Protein AF-A0A7I7L956-F1 (afdb_monomer_lite)

Sequence (50 aa):
MTTVYEDVSEEKKTALGTGFFLTWVTTYVDQHGEVLGRQRFRVLRFRPQR

Foldseek 3Di:
DDKDWDDKDDWDQDPQAIWIKTKMKDFDADPVRHTPDIDIDIDTDHDGDD

pLDDT: mean 96.36, std 4.41, range [72.31, 98.31]

Radius of gyration: 14.88 Å; chains: 1; bounding box: 26×16×43 Å

Organism: NCBI:txid133549

Structure (mmCIF, N/CA/C/O backbone):
data_AF-A0A7I7L956-F1
#
_entry.id   AF-A0A7I7L956-F1
#
loop_
_atom_site.group_PDB
_atom_site.id
_atom_site.type_symbol
_atom_site.label_atom_id
_atom_site.label_alt_id
_atom_site.label_comp_id
_atom_site.label_asym_id
_atom_site.label_entity_id
_atom_site.label_seq_id
_atom_site.pdbx_PDB_ins_code
_atom_site.Cartn_x
_atom_site.Cartn_y
_atom_site.Cartn_z
_atom_site.occupancy
_atom_site.B_iso_or_equiv
_atom_site.auth_seq_id
_atom_site.auth_comp_id
_atom_site.auth_asym_id
_atom_site.auth_atom_id
_atom_site.pdbx_PDB_model_num
ATOM 1 N N . MET A 1 1 ? 4.011 4.181 -16.201 1.00 91.00 1 MET A N 1
ATOM 2 C CA . MET A 1 1 ? 3.723 3.740 -14.815 1.00 91.00 1 MET A CA 1
ATOM 3 C C . MET A 1 1 ? 2.286 3.258 -14.743 1.00 91.00 1 MET A C 1
ATOM 5 O O . MET A 1 1 ? 1.425 3.916 -15.315 1.00 91.00 1 MET A O 1
ATOM 9 N N . THR A 1 2 ? 2.022 2.151 -14.053 1.00 96.06 2 THR A N 1
ATOM 10 C CA . THR A 1 2 ? 0.662 1.623 -13.840 1.00 96.06 2 THR A CA 1
ATOM 11 C C . THR A 1 2 ? 0.443 1.298 -12.370 1.00 96.06 2 THR A C 1
ATOM 13 O O . THR A 1 2 ? 1.363 0.804 -11.722 1.00 96.06 2 THR A O 1
ATOM 16 N N . THR A 1 3 ? -0.774 1.503 -11.867 1.00 96.88 3 THR A N 1
ATOM 17 C CA . THR A 1 3 ? -1.173 1.113 -10.508 1.00 96.88 3 THR A CA 1
ATOM 18 C C . THR A 1 3 ? -2.395 0.216 -10.593 1.00 96.88 3 THR A C 1
ATOM 20 O O . THR A 1 3 ? -3.387 0.597 -11.211 1.00 96.88 3 THR A O 1
ATOM 23 N N . VAL A 1 4 ? -2.324 -0.966 -9.987 1.00 97.19 4 VAL A N 1
ATOM 24 C CA . VAL A 1 4 ? -3.406 -1.957 -10.024 1.00 97.19 4 VAL A CA 1
ATOM 25 C C . VAL A 1 4 ? -3.734 -2.404 -8.606 1.00 97.19 4 VAL A 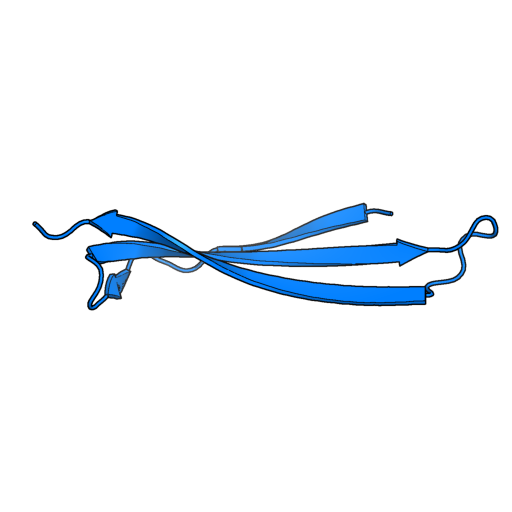C 1
ATOM 27 O O . VAL A 1 4 ? -2.828 -2.725 -7.834 1.00 97.19 4 VAL A O 1
ATOM 30 N N . TYR A 1 5 ? -5.027 -2.418 -8.272 1.00 96.81 5 TYR A N 1
ATOM 31 C CA . TYR A 1 5 ? -5.516 -3.037 -7.043 1.00 96.81 5 TYR A CA 1
ATOM 32 C C . TYR A 1 5 ? -5.335 -4.542 -7.134 1.00 96.81 5 TYR A C 1
ATOM 34 O O . TYR A 1 5 ? -5.810 -5.180 -8.068 1.00 96.81 5 TYR A O 1
ATOM 42 N N . GLU A 1 6 ? -4.619 -5.086 -6.165 1.00 96.69 6 GLU A N 1
ATOM 43 C CA . GLU A 1 6 ? -4.256 -6.494 -6.143 1.00 96.69 6 GLU A CA 1
ATOM 44 C C . GLU A 1 6 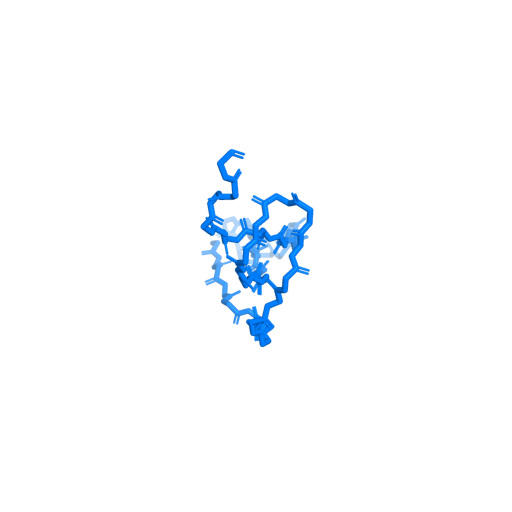? -5.158 -7.282 -5.199 1.00 96.69 6 GLU A C 1
ATOM 46 O O . GLU A 1 6 ? -5.595 -8.375 -5.541 1.00 96.69 6 GLU A O 1
ATOM 51 N N . ASP A 1 7 ? -5.442 -6.721 -4.023 1.00 97.81 7 ASP A N 1
ATOM 52 C CA . ASP A 1 7 ? -6.243 -7.386 -3.004 1.00 97.81 7 ASP A CA 1
ATOM 53 C C . ASP A 1 7 ? -6.996 -6.373 -2.140 1.00 97.81 7 ASP A C 1
ATOM 55 O O . ASP A 1 7 ? -6.508 -5.273 -1.849 1.00 97.81 7 ASP A O 1
ATOM 59 N N . VAL A 1 8 ? -8.179 -6.783 -1.695 1.00 97.56 8 VAL A N 1
ATOM 60 C CA . VAL A 1 8 ? -8.942 -6.116 -0.645 1.00 97.56 8 VAL A CA 1
ATOM 61 C C . VAL A 1 8 ? -9.347 -7.193 0.346 1.00 97.56 8 VAL A C 1
ATOM 63 O O . VAL A 1 8 ? -10.074 -8.121 0.001 1.00 97.56 8 VAL A O 1
ATOM 66 N N . SER A 1 9 ? -8.887 -7.070 1.589 1.00 97.88 9 SER A N 1
ATOM 67 C CA . SER A 1 9 ? -9.254 -8.034 2.622 1.00 97.88 9 SER A CA 1
ATOM 68 C C . SER A 1 9 ? -10.745 -7.955 2.951 1.00 97.88 9 SER A C 1
ATOM 70 O O . SER A 1 9 ? -11.378 -6.929 2.732 1.00 97.88 9 SER A O 1
ATOM 72 N N . GLU A 1 10 ? -11.281 -8.968 3.627 1.00 98.12 10 GLU A N 1
ATOM 73 C CA . GLU A 1 10 ? -12.537 -8.818 4.376 1.00 98.12 10 GLU A CA 1
ATOM 74 C C . GLU A 1 10 ? -12.425 -7.734 5.467 1.00 98.12 10 GLU A C 1
ATOM 76 O O . GLU A 1 10 ? -11.317 -7.295 5.811 1.00 98.12 10 GLU A O 1
ATOM 81 N N . GLU A 1 11 ? -13.561 -7.321 6.039 1.00 97.94 11 GLU A N 1
ATOM 82 C CA . GLU A 1 11 ? -13.584 -6.376 7.161 1.00 97.94 11 GLU A CA 1
ATOM 83 C C . GLU A 1 11 ? -12.909 -6.992 8.394 1.00 97.94 11 GLU A C 1
ATOM 85 O O . GLU A 1 11 ? -13.113 -8.157 8.738 1.00 97.94 11 GLU A O 1
ATOM 90 N N . LYS A 1 12 ? -12.079 -6.206 9.081 1.00 97.62 12 LYS A N 1
ATOM 91 C CA . LYS A 1 12 ? -11.337 -6.639 10.266 1.00 97.62 12 LYS A CA 1
ATOM 92 C C . LYS A 1 12 ? -11.465 -5.625 11.384 1.00 97.62 12 LYS A C 1
ATOM 94 O O . LYS A 1 12 ? -11.385 -4.417 11.166 1.00 97.62 12 LYS A O 1
ATOM 99 N N . LYS A 1 13 ? -11.583 -6.129 12.611 1.00 97.62 13 LYS A N 1
ATOM 100 C CA . LYS A 1 13 ? -11.423 -5.331 13.827 1.00 97.62 13 LYS A CA 1
ATOM 101 C C . LYS A 1 13 ? -9.933 -5.246 14.163 1.00 97.62 13 LYS A C 1
ATOM 103 O O . LYS A 1 13 ? -9.300 -6.269 14.402 1.00 97.62 13 LYS A O 1
ATOM 108 N N . THR A 1 14 ? -9.374 -4.040 14.153 1.00 95.94 14 THR A N 1
ATOM 109 C CA . THR A 1 14 ? -7.960 -3.777 14.474 1.00 95.94 14 THR A CA 1
ATOM 110 C C . THR A 1 14 ? -7.844 -2.903 15.722 1.00 95.94 14 THR A C 1
ATOM 112 O O . THR A 1 14 ? -8.847 -2.370 16.195 1.00 95.94 14 THR A O 1
ATOM 115 N N . ALA A 1 15 ? -6.623 -2.712 16.230 1.00 95.25 15 ALA A N 1
ATOM 116 C CA . ALA A 1 15 ? -6.366 -1.827 17.369 1.00 95.25 15 ALA A CA 1
ATOM 117 C C . ALA A 1 15 ? -6.712 -0.352 17.088 1.00 95.25 15 ALA A C 1
ATOM 119 O O . ALA A 1 15 ? -7.068 0.374 18.005 1.00 95.25 15 ALA A O 1
ATOM 120 N N . LEU A 1 16 ? -6.633 0.086 15.827 1.00 95.75 16 LEU A N 1
ATOM 121 C CA . LEU A 1 16 ? -6.961 1.459 15.432 1.00 95.75 16 LEU A CA 1
ATOM 122 C C . LEU A 1 16 ? -8.458 1.642 15.129 1.00 95.75 16 LEU A C 1
ATOM 124 O O . LEU A 1 16 ? -8.955 2.764 15.054 1.00 95.75 16 LEU A O 1
ATOM 128 N N . GLY A 1 17 ? -9.184 0.538 14.951 1.00 96.81 17 GLY A N 1
ATOM 129 C CA . GLY A 1 17 ? -10.597 0.523 14.608 1.00 96.81 17 GLY A CA 1
ATOM 130 C C . GLY A 1 17 ? -10.962 -0.548 13.586 1.00 96.81 17 GLY A C 1
ATOM 131 O O . GLY A 1 17 ? -10.128 -1.357 13.168 1.00 96.81 17 GLY A O 1
ATOM 132 N N . THR A 1 18 ? -12.231 -0.580 13.190 1.00 98.06 18 THR A N 1
ATOM 133 C CA . THR A 1 18 ? -12.734 -1.552 12.208 1.00 98.06 18 THR A CA 1
ATOM 134 C C . THR A 1 18 ? -12.507 -1.037 10.789 1.00 98.06 18 THR A C 1
ATOM 136 O O . THR A 1 18 ? -12.792 0.129 10.502 1.00 98.06 18 THR A O 1
ATOM 139 N N . GLY A 1 19 ? -11.989 -1.883 9.900 1.00 97.75 19 GLY A N 1
ATOM 140 C CA . GLY A 1 19 ? -11.614 -1.468 8.554 1.00 97.75 19 GLY A CA 1
ATOM 141 C C . GLY A 1 19 ? -11.173 -2.594 7.629 1.00 97.75 19 GLY A C 1
ATOM 142 O O . GLY A 1 19 ? -11.341 -3.771 7.931 1.00 97.75 19 GLY A O 1
ATOM 143 N N . PHE A 1 20 ? -10.575 -2.205 6.508 1.00 98.31 20 PHE A N 1
ATOM 144 C CA . PHE A 1 20 ? -10.129 -3.094 5.437 1.00 98.31 20 PHE A CA 1
ATOM 145 C C . PHE A 1 20 ? -8.664 -2.818 5.115 1.00 98.31 20 PHE A C 1
ATOM 147 O O . PHE A 1 20 ? -8.221 -1.663 5.128 1.00 98.31 20 PHE A O 1
ATOM 154 N N . PHE A 1 21 ? -7.916 -3.867 4.786 1.00 98.19 21 PHE A N 1
ATOM 155 C CA . PHE A 1 21 ? -6.609 -3.705 4.167 1.00 98.19 21 PHE A CA 1
ATOM 156 C C . PHE A 1 21 ? -6.774 -3.686 2.654 1.00 98.19 21 PHE A C 1
ATOM 158 O O . PHE A 1 21 ? -7.361 -4.603 2.089 1.00 98.19 21 PHE A O 1
ATOM 165 N N . LEU A 1 22 ? -6.220 -2.663 2.013 1.00 98.00 22 LEU A N 1
ATOM 166 C CA . LEU A 1 22 ? -6.130 -2.578 0.564 1.00 98.00 22 LEU A CA 1
ATOM 167 C C . LEU A 1 22 ? -4.677 -2.757 0.159 1.00 98.00 22 LEU A C 1
ATOM 169 O O . LEU A 1 22 ? -3.793 -2.125 0.745 1.00 98.00 22 LEU A O 1
ATOM 173 N N . THR A 1 23 ? -4.454 -3.583 -0.853 1.00 98.31 23 THR A N 1
ATOM 174 C CA . THR A 1 23 ? -3.139 -3.807 -1.441 1.00 98.31 23 THR A CA 1
ATOM 175 C C . THR A 1 23 ? -3.169 -3.403 -2.905 1.00 98.31 23 THR A C 1
ATOM 177 O O . THR A 1 23 ? -4.068 -3.791 -3.652 1.00 98.31 23 THR A O 1
ATOM 180 N N . TRP A 1 24 ? -2.180 -2.628 -3.333 1.00 98.06 24 TRP A N 1
ATOM 181 C CA . TRP A 1 24 ? -1.968 -2.330 -4.745 1.00 98.06 24 TRP A CA 1
ATOM 182 C C . TRP A 1 24 ? -0.491 -2.398 -5.092 1.00 98.06 24 TRP A C 1
ATOM 184 O O . TRP A 1 24 ? 0.390 -2.241 -4.239 1.00 98.06 24 TRP A O 1
ATOM 194 N N . VAL A 1 25 ? -0.236 -2.623 -6.375 1.00 97.94 25 VAL A N 1
ATOM 195 C CA . VAL A 1 25 ? 1.108 -2.647 -6.936 1.00 97.94 25 VAL A CA 1
ATOM 196 C C . VAL A 1 25 ? 1.229 -1.538 -7.964 1.00 97.94 25 VAL A C 1
ATOM 198 O O . VAL A 1 25 ? 0.460 -1.479 -8.925 1.00 97.94 25 VAL A O 1
ATOM 201 N N . THR A 1 26 ? 2.226 -0.682 -7.769 1.00 98.12 26 THR A N 1
ATOM 202 C CA . THR A 1 26 ? 2.654 0.293 -8.769 1.00 98.12 26 THR A CA 1
ATOM 203 C C . THR A 1 26 ? 3.864 -0.259 -9.507 1.00 98.12 26 THR A C 1
ATOM 205 O O . THR A 1 26 ? 4.869 -0.601 -8.886 1.00 98.1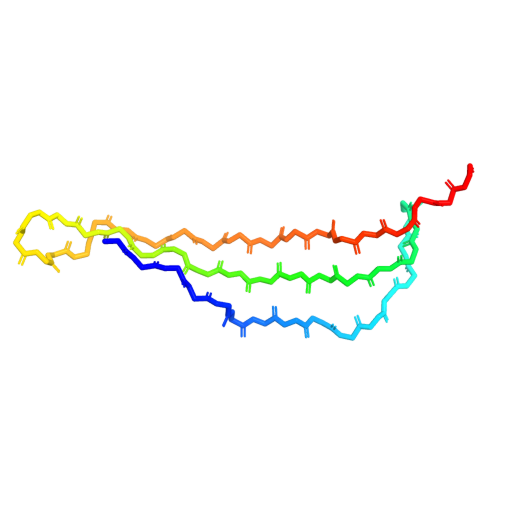2 2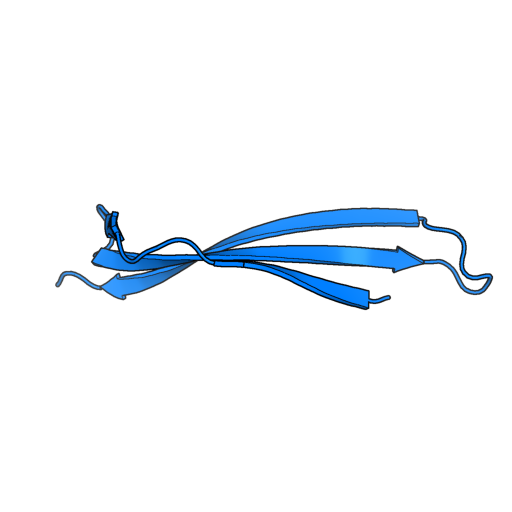6 THR A O 1
ATOM 208 N N . THR A 1 27 ? 3.777 -0.356 -10.831 1.00 98.06 27 THR A N 1
ATOM 209 C CA . THR A 1 27 ? 4.906 -0.723 -11.693 1.00 98.06 27 THR A CA 1
ATOM 210 C C . THR A 1 27 ? 5.457 0.532 -12.354 1.00 98.06 27 THR A C 1
ATOM 212 O O . THR A 1 27 ? 4.741 1.243 -13.072 1.00 98.06 27 THR A O 1
ATOM 215 N N . TYR A 1 28 ? 6.733 0.802 -12.101 1.00 97.94 28 TYR A N 1
ATOM 216 C CA . TYR A 1 28 ? 7.476 1.900 -12.700 1.00 97.94 28 TYR A CA 1
ATOM 217 C C . TYR A 1 28 ? 8.217 1.380 -13.924 1.00 97.94 28 TYR A C 1
ATOM 219 O O . TYR A 1 28 ? 8.827 0.312 -13.876 1.00 97.94 28 TYR A O 1
ATOM 227 N N . VAL A 1 29 ? 8.129 2.133 -15.014 1.00 98.00 29 VAL A N 1
ATOM 228 C CA . VAL A 1 29 ? 8.806 1.826 -16.274 1.00 98.00 29 VAL A CA 1
ATOM 229 C C . VAL A 1 29 ? 9.581 3.049 -16.735 1.00 98.00 29 VAL A C 1
ATOM 231 O O . VAL A 1 29 ? 9.185 4.170 -16.395 1.00 98.00 29 VAL A O 1
ATOM 234 N N . ASP A 1 30 ? 10.657 2.834 -17.477 1.00 96.94 30 ASP A N 1
ATOM 235 C CA . ASP A 1 30 ? 11.404 3.900 -18.136 1.00 96.94 30 ASP A CA 1
ATOM 236 C C . ASP A 1 30 ? 10.680 4.396 -19.406 1.00 96.94 30 ASP A C 1
ATOM 238 O O . ASP A 1 30 ? 9.561 3.977 -19.724 1.00 96.94 30 ASP A O 1
ATOM 242 N N . GLN A 1 31 ? 11.312 5.308 -20.146 1.00 96.50 31 GLN A N 1
ATOM 243 C CA . GLN A 1 31 ? 10.771 5.848 -21.397 1.00 96.50 31 GLN A CA 1
ATOM 244 C C . GLN A 1 31 ? 10.672 4.819 -22.537 1.00 96.50 31 GLN A C 1
ATOM 246 O O . GLN A 1 31 ? 9.979 5.071 -23.522 1.00 96.50 31 GLN A O 1
ATOM 251 N N . HIS A 1 32 ? 11.358 3.682 -22.424 1.00 96.69 32 HIS A N 1
ATOM 252 C CA . HIS A 1 32 ? 11.347 2.589 -23.395 1.00 96.69 32 HIS A CA 1
ATOM 253 C C . HIS A 1 32 ? 10.407 1.445 -22.978 1.00 96.69 32 HIS A C 1
ATOM 255 O O . HIS A 1 32 ? 10.237 0.485 -23.727 1.00 96.69 32 HIS A O 1
ATOM 261 N N . 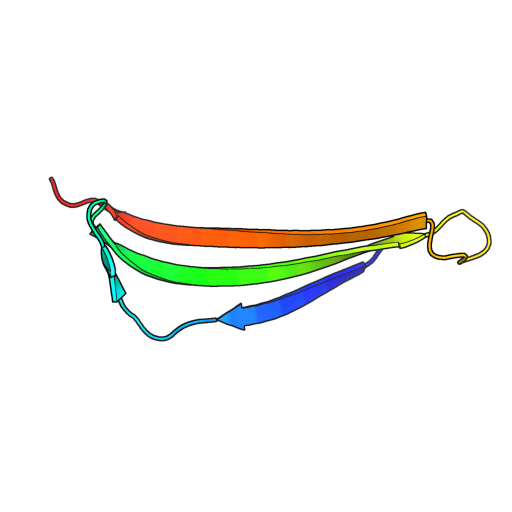GLY A 1 33 ? 9.745 1.566 -21.822 1.00 94.81 33 GLY A N 1
ATOM 262 C CA . GLY A 1 33 ? 8.824 0.568 -21.287 1.00 94.81 33 GLY A CA 1
ATOM 263 C C . GLY A 1 33 ? 9.500 -0.531 -20.462 1.00 94.81 33 GLY A C 1
ATOM 264 O O . GLY A 1 33 ? 8.817 -1.470 -20.047 1.00 94.81 33 GLY A O 1
ATOM 265 N N . GLU A 1 34 ? 10.801 -0.425 -20.189 1.00 97.50 34 GLU A N 1
ATOM 266 C CA . GLU A 1 34 ? 11.517 -1.362 -19.327 1.00 97.50 34 GLU A CA 1
ATOM 267 C C . GLU A 1 34 ? 11.091 -1.170 -17.869 1.00 97.50 34 GLU A C 1
ATOM 269 O O . GLU A 1 34 ? 10.995 -0.049 -17.371 1.00 97.50 34 GLU A O 1
ATOM 274 N N . VAL A 1 35 ? 10.815 -2.270 -17.163 1.00 97.75 35 VAL A N 1
ATOM 275 C CA . VAL A 1 35 ? 10.381 -2.224 -15.762 1.00 97.75 35 VAL A CA 1
ATOM 276 C C . VAL A 1 35 ? 11.560 -1.886 -14.857 1.00 97.75 35 VAL A C 1
ATOM 278 O O . VAL A 1 35 ? 12.425 -2.719 -14.610 1.00 97.75 35 VAL A O 1
ATOM 281 N N . LEU A 1 36 ? 11.523 -0.688 -14.279 1.00 97.50 36 LEU A N 1
ATOM 282 C CA . LEU A 1 36 ? 12.513 -0.205 -13.315 1.00 97.50 36 LEU A CA 1
ATOM 283 C C . LEU A 1 36 ? 12.266 -0.741 -11.901 1.00 97.50 36 LEU A C 1
ATOM 285 O O . LEU A 1 36 ? 13.177 -0.812 -11.080 1.00 97.50 36 LEU A O 1
ATOM 289 N N . GLY A 1 37 ? 11.021 -1.100 -11.588 1.00 97.62 37 GLY A N 1
ATOM 290 C CA . GLY A 1 37 ? 10.683 -1.630 -10.278 1.00 97.62 37 GLY A CA 1
ATOM 291 C C . GLY A 1 37 ? 9.190 -1.791 -10.049 1.00 97.62 37 GLY A C 1
ATOM 292 O O . GLY A 1 37 ? 8.347 -1.262 -10.781 1.00 97.62 37 GLY A O 1
ATOM 293 N N . ARG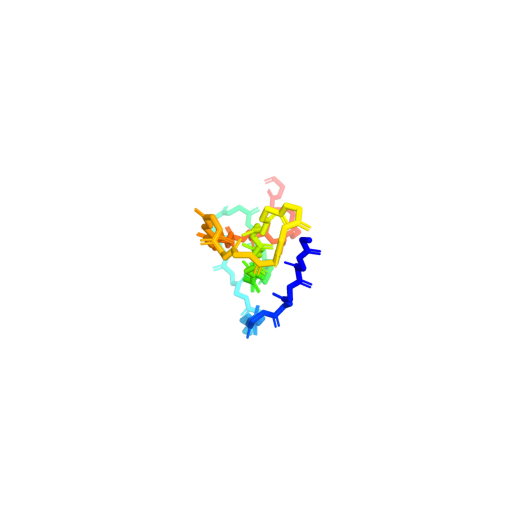 A 1 38 ? 8.864 -2.531 -8.990 1.00 97.31 38 ARG A N 1
ATOM 294 C CA . ARG A 1 38 ? 7.494 -2.723 -8.516 1.00 97.31 38 ARG A CA 1
ATOM 295 C C . ARG A 1 38 ? 7.414 -2.372 -7.048 1.00 97.31 38 ARG A C 1
ATOM 297 O O . ARG A 1 38 ? 8.207 -2.844 -6.240 1.00 97.31 38 ARG A O 1
ATOM 304 N N . GLN A 1 39 ? 6.421 -1.571 -6.714 1.00 97.75 39 GLN A N 1
ATOM 305 C CA . GLN A 1 39 ? 6.183 -1.102 -5.368 1.00 97.75 39 GLN A CA 1
ATOM 306 C C . GLN A 1 39 ? 4.840 -1.647 -4.898 1.00 97.75 39 GLN A C 1
ATOM 308 O O . GLN A 1 39 ? 3.797 -1.274 -5.432 1.00 97.75 39 GLN A O 1
ATOM 313 N N . ARG A 1 40 ? 4.870 -2.532 -3.901 1.00 97.81 40 ARG A N 1
ATOM 314 C CA . ARG A 1 40 ? 3.664 -3.077 -3.273 1.00 97.81 40 ARG A CA 1
ATOM 315 C C . ARG A 1 40 ? 3.353 -2.277 -2.019 1.00 97.81 40 ARG A C 1
ATOM 317 O O . ARG A 1 40 ? 4.161 -2.250 -1.095 1.00 97.81 40 ARG A O 1
ATOM 324 N N . PHE A 1 41 ? 2.188 -1.647 -1.989 1.00 97.69 41 PHE A N 1
ATOM 325 C CA . PHE A 1 41 ? 1.689 -0.953 -0.807 1.00 97.69 41 PHE A CA 1
ATOM 326 C C . PHE A 1 41 ? 0.504 -1.698 -0.230 1.00 97.69 41 PHE A C 1
ATOM 328 O O . PHE A 1 41 ? -0.394 -2.098 -0.965 1.00 97.69 41 PHE A O 1
ATOM 335 N N . ARG A 1 42 ? 0.498 -1.831 1.096 1.00 97.75 42 ARG A N 1
ATOM 336 C CA . ARG A 1 42 ? -0.650 -2.302 1.861 1.00 97.75 42 ARG A CA 1
ATOM 337 C C . ARG A 1 42 ? -1.029 -1.241 2.880 1.00 97.75 42 ARG A C 1
ATOM 339 O O . ARG A 1 42 ? -0.207 -0.858 3.707 1.00 97.75 42 ARG A O 1
ATOM 346 N N . VAL A 1 43 ? -2.269 -0.772 2.813 1.00 97.62 43 VAL A N 1
ATOM 347 C CA . VAL A 1 43 ? -2.779 0.315 3.656 1.00 97.62 43 VAL A CA 1
ATOM 348 C C . VAL A 1 43 ? -4.036 -0.136 4.385 1.00 97.62 43 VAL A C 1
ATOM 350 O O . VAL A 1 43 ? -4.884 -0.815 3.810 1.00 97.62 43 VAL A O 1
ATOM 353 N N . LEU A 1 44 ? -4.165 0.261 5.652 1.00 98.00 44 LEU A N 1
ATOM 354 C CA . LEU A 1 44 ? -5.382 0.080 6.437 1.00 98.00 44 LEU A CA 1
ATOM 355 C C . LEU A 1 44 ? -6.282 1.311 6.290 1.00 98.00 44 LEU A C 1
ATOM 357 O O . LEU A 1 44 ? -5.906 2.417 6.679 1.00 98.00 44 LEU A O 1
ATOM 361 N N . ARG A 1 45 ? -7.496 1.116 5.772 1.00 97.44 45 ARG A N 1
ATOM 362 C CA . ARG A 1 45 ? -8.572 2.113 5.829 1.00 97.44 45 ARG A CA 1
ATOM 363 C C . ARG A 1 45 ? -9.537 1.696 6.925 1.00 97.44 45 ARG A C 1
ATOM 365 O O . ARG A 1 45 ? -10.169 0.651 6.811 1.00 97.44 45 ARG A O 1
ATOM 372 N N . PHE A 1 46 ? -9.629 2.491 7.985 1.00 97.69 46 PHE A N 1
ATOM 373 C CA . PHE A 1 46 ? -10.387 2.141 9.183 1.00 97.69 46 PHE A CA 1
ATOM 374 C C . PHE A 1 46 ? -11.229 3.306 9.697 1.00 97.69 46 PHE A C 1
ATOM 376 O O . PHE A 1 46 ? -10.924 4.474 9.458 1.00 97.69 46 PHE A O 1
ATOM 383 N N . ARG A 1 47 ? -12.298 2.958 10.415 1.00 96.88 47 ARG A N 1
ATOM 384 C CA . ARG A 1 47 ? -13.098 3.875 11.228 1.00 96.88 47 ARG A CA 1
ATOM 385 C C . ARG A 1 47 ? -12.454 3.957 12.617 1.00 96.88 47 ARG A C 1
ATOM 387 O O . ARG A 1 47 ? -12.440 2.919 13.281 1.00 96.88 47 ARG A O 1
ATOM 394 N N . PRO A 1 48 ? -11.917 5.117 13.048 1.00 95.50 48 PRO A N 1
ATOM 395 C CA . PRO A 1 48 ? -11.252 5.244 14.342 1.00 95.50 48 PRO A CA 1
ATOM 396 C C . PRO A 1 48 ? -12.150 4.786 15.489 1.00 95.50 48 PRO A C 1
ATOM 398 O O . PRO A 1 48 ? -13.319 5.173 15.558 1.00 95.50 48 PRO A O 1
ATOM 401 N N . GLN A 1 49 ? -11.609 3.958 16.379 1.00 79.38 49 GLN A N 1
ATOM 402 C CA . GLN A 1 49 ? -12.212 3.766 17.694 1.00 79.38 49 GLN A CA 1
ATOM 403 C C . GLN A 1 49 ? -11.761 4.929 18.577 1.00 79.38 49 GLN A C 1
ATOM 405 O O . GLN A 1 49 ? -10.590 5.292 18.570 1.00 79.38 49 GLN A O 1
ATOM 410 N N . ARG A 1 50 ? -12.753 5.565 19.194 1.00 72.31 50 ARG A N 1
ATOM 411 C CA . ARG A 1 50 ? -12.674 6.840 19.905 1.00 72.31 50 ARG A CA 1
ATOM 412 C C . ARG A 1 50 ? -11.525 6.921 20.907 1.00 72.31 50 ARG A C 1
ATOM 414 O O . ARG A 1 50 ? -11.298 5.909 21.602 1.00 72.31 50 ARG A O 1
#

Secondary structure (DSSP, 8-state):
-EEEEEEEPPPEEETTEEEEEEEEEEEEE-TT--EEEEEEEEEEEEEE--